Protein AF-A0A8S0PLW5-F1 (afdb_monomer)

Structure (mmCIF, N/CA/C/O backbone):
data_AF-A0A8S0PLW5-F1
#
_entry.id   AF-A0A8S0PLW5-F1
#
loop_
_atom_site.group_PDB
_atom_site.id
_atom_site.type_symbol
_atom_site.label_atom_id
_atom_site.label_alt_id
_atom_site.label_comp_id
_atom_site.label_asym_id
_atom_site.label_entity_id
_atom_site.label_seq_id
_atom_site.pdbx_PDB_ins_code
_atom_site.Cartn_x
_atom_site.Cartn_y
_atom_site.Cartn_z
_atom_site.occupancy
_atom_site.B_iso_or_equiv
_atom_site.auth_seq_id
_atom_site.auth_comp_id
_atom_site.auth_asym_id
_atom_site.auth_atom_id
_atom_site.pdbx_PDB_model_num
ATOM 1 N N . MET A 1 1 ? -24.224 1.164 23.926 1.00 31.12 1 MET A N 1
ATOM 2 C CA . MET A 1 1 ? -22.864 0.761 23.512 1.00 31.12 1 MET A CA 1
ATOM 3 C C . MET A 1 1 ? -22.509 1.627 22.316 1.00 31.12 1 MET A C 1
ATOM 5 O O . MET A 1 1 ? -22.701 1.215 21.186 1.00 31.12 1 MET A O 1
ATOM 9 N N . GLU A 1 2 ? -22.132 2.875 22.576 1.00 36.81 2 GLU A N 1
ATOM 10 C CA . GLU A 1 2 ? -21.710 3.843 21.562 1.00 36.81 2 GLU A CA 1
ATOM 11 C C . GLU A 1 2 ? -20.293 4.244 21.963 1.00 36.81 2 GLU A C 1
ATOM 13 O O . GLU A 1 2 ? -20.089 4.972 22.930 1.00 36.81 2 GLU A O 1
ATOM 18 N N . TYR A 1 3 ? -19.307 3.632 21.314 1.00 31.53 3 TYR A N 1
ATOM 19 C CA . TYR A 1 3 ? -17.895 3.901 21.541 1.00 31.53 3 TYR A CA 1
ATOM 20 C C . TYR A 1 3 ? -17.263 4.115 20.171 1.00 31.53 3 TYR A C 1
ATOM 22 O O . TYR A 1 3 ? -17.188 3.176 19.387 1.00 31.53 3 TYR A O 1
ATOM 30 N N . GLY A 1 4 ? -16.872 5.357 19.869 1.00 35.81 4 GLY A N 1
ATOM 31 C CA . GLY A 1 4 ? -15.975 5.632 18.740 1.00 35.81 4 GLY A CA 1
ATOM 32 C C . GLY A 1 4 ? -16.245 6.863 17.870 1.00 35.81 4 GLY A C 1
ATOM 33 O O . GLY A 1 4 ? -15.419 7.144 17.012 1.00 35.81 4 GLY A O 1
ATOM 34 N N . ARG A 1 5 ? -17.331 7.634 18.045 1.00 43.59 5 ARG A N 1
ATOM 35 C CA . ARG A 1 5 ? -17.705 8.654 17.035 1.00 43.59 5 ARG A CA 1
ATOM 36 C C . ARG A 1 5 ? -17.100 10.062 17.211 1.00 43.59 5 ARG A C 1
ATOM 38 O O . ARG A 1 5 ? -17.212 10.876 16.303 1.00 43.59 5 ARG A O 1
ATOM 45 N N . GLU A 1 6 ? -16.425 10.383 18.317 1.00 36.69 6 GLU A N 1
ATOM 46 C CA . GLU A 1 6 ? -16.211 11.806 18.675 1.00 36.69 6 GLU A CA 1
ATOM 47 C C . GLU A 1 6 ? -14.769 12.350 18.634 1.00 36.69 6 GLU A C 1
ATOM 49 O O . GLU A 1 6 ? -14.561 13.508 18.975 1.00 36.69 6 GLU A O 1
ATOM 54 N N . ARG A 1 7 ? -13.748 11.605 18.175 1.00 37.94 7 ARG A N 1
ATOM 55 C CA . ARG A 1 7 ? -12.339 12.079 18.264 1.00 37.94 7 ARG A CA 1
ATOM 56 C C . ARG A 1 7 ? -11.553 12.276 16.959 1.00 37.94 7 ARG A C 1
ATOM 58 O O . ARG A 1 7 ? -10.329 12.239 16.996 1.00 37.94 7 ARG A O 1
ATOM 65 N N . LYS A 1 8 ? -12.193 12.554 15.817 1.00 38.78 8 LYS A N 1
ATOM 66 C CA . LYS A 1 8 ? -11.460 12.859 14.560 1.00 38.78 8 LYS A CA 1
ATOM 67 C C . LYS A 1 8 ? -11.909 14.136 13.827 1.00 38.78 8 LYS A C 1
ATOM 69 O O . LYS A 1 8 ? -11.773 14.227 12.612 1.00 38.78 8 LYS A O 1
ATOM 74 N N . GLN A 1 9 ? -12.453 15.134 14.531 1.00 37.53 9 GLN A N 1
ATOM 75 C CA . GLN A 1 9 ? -12.886 16.392 13.893 1.00 37.53 9 GLN A CA 1
ATOM 76 C C . GLN A 1 9 ? -11.814 17.491 13.809 1.00 37.53 9 GLN A C 1
ATOM 78 O O . GLN A 1 9 ? -11.989 18.404 13.012 1.00 37.53 9 GLN A O 1
ATOM 83 N N . GLU A 1 10 ? -10.695 17.414 14.539 1.00 33.81 10 GLU A N 1
ATOM 84 C CA . GLU A 1 10 ? -9.857 18.613 14.746 1.00 33.81 10 GLU A CA 1
ATOM 85 C C . GLU A 1 10 ? -8.447 18.593 14.121 1.00 33.81 10 GLU A C 1
ATOM 87 O O . GLU A 1 10 ? -7.717 19.570 14.260 1.00 33.81 10 GLU A O 1
ATOM 92 N N . LEU A 1 11 ? -8.035 17.544 13.392 1.00 40.19 11 LEU A N 1
ATOM 93 C CA . LEU A 1 11 ? -6.632 17.429 12.941 1.00 40.19 11 LEU A CA 1
ATOM 94 C C . LEU A 1 11 ? -6.386 17.267 11.435 1.00 40.19 11 LEU A C 1
ATOM 96 O O . LEU A 1 11 ? -5.336 16.758 11.055 1.00 40.19 11 LEU A O 1
ATOM 100 N N . LEU A 1 12 ? -7.282 17.718 10.557 1.00 42.09 12 LEU A N 1
ATOM 101 C CA . LEU A 1 12 ? -7.002 17.703 9.115 1.00 42.09 12 LEU A CA 1
ATOM 102 C C . LEU A 1 12 ? -7.300 19.075 8.504 1.00 42.09 12 LEU A C 1
ATOM 104 O O . LEU A 1 12 ? -8.447 19.456 8.285 1.00 42.09 12 LEU A O 1
ATOM 108 N N . ARG A 1 13 ? -6.218 19.838 8.302 1.00 33.34 13 ARG A N 1
ATOM 109 C CA . ARG A 1 13 ? -6.178 21.098 7.544 1.00 33.34 13 ARG A CA 1
ATOM 110 C C . ARG A 1 13 ? -6.592 20.836 6.080 1.00 33.34 13 ARG A C 1
ATOM 112 O O . ARG A 1 13 ? -6.516 19.693 5.640 1.00 33.34 13 ARG A O 1
ATOM 119 N N . PRO A 1 14 ? -7.048 21.856 5.329 1.00 42.25 14 PRO A N 1
ATOM 120 C CA . PRO A 1 14 ? -7.582 21.648 3.988 1.00 42.25 14 PRO A CA 1
ATOM 121 C C . PRO A 1 14 ? -6.441 21.420 2.993 1.00 42.25 14 PRO A C 1
ATOM 123 O O . PRO A 1 14 ? -5.716 22.351 2.637 1.00 42.25 14 PRO A O 1
ATOM 126 N N . ASN A 1 15 ? -6.259 20.178 2.551 1.00 32.25 15 ASN A N 1
ATOM 127 C CA . ASN A 1 15 ? -5.395 19.852 1.426 1.00 32.25 15 ASN A CA 1
ATOM 128 C C . ASN A 1 15 ? -5.800 18.534 0.752 1.00 32.25 15 ASN A C 1
ATOM 130 O O . ASN A 1 15 ? -5.883 17.496 1.398 1.00 32.25 15 ASN A O 1
ATOM 134 N N . LEU A 1 16 ? -5.984 18.621 -0.573 1.00 40.78 16 LEU A N 1
ATOM 135 C CA . LEU A 1 16 ? -6.064 17.579 -1.614 1.00 40.78 16 LEU A CA 1
ATOM 136 C C . LEU A 1 16 ? -7.129 16.469 -1.469 1.00 40.78 16 LEU A C 1
ATOM 138 O O . LEU A 1 16 ? -7.529 15.892 -2.476 1.00 40.78 16 LEU A O 1
ATOM 142 N N . PHE A 1 17 ? -7.650 16.219 -0.268 1.00 41.94 17 PHE A N 1
ATOM 143 C CA . PHE A 1 17 ? -8.696 15.231 0.016 1.00 41.94 17 PHE A CA 1
ATOM 144 C C . PHE A 1 17 ? -10.119 15.689 -0.336 1.00 41.94 17 PHE A C 1
ATOM 146 O O . PHE A 1 17 ? -11.038 14.881 -0.257 1.00 41.94 17 PHE A O 1
ATOM 153 N N . ASP A 1 18 ? -10.304 16.924 -0.812 1.00 42.75 18 ASP A N 1
ATOM 154 C CA . ASP A 1 18 ? -11.608 17.442 -1.263 1.00 42.75 18 ASP A CA 1
ATOM 155 C C . ASP A 1 18 ? -12.157 16.723 -2.519 1.00 42.75 18 ASP A C 1
ATOM 157 O O . ASP A 1 18 ? -13.290 16.967 -2.921 1.00 42.75 18 ASP A O 1
ATOM 161 N N . VAL A 1 19 ? -11.384 15.822 -3.149 1.00 44.38 19 VAL A N 1
ATOM 162 C CA . VAL A 1 19 ? -11.858 14.978 -4.268 1.00 44.38 19 VAL A CA 1
ATOM 163 C C . VAL A 1 19 ? -12.651 13.758 -3.775 1.00 44.38 19 VAL A C 1
ATOM 165 O O . VAL A 1 19 ? -13.463 13.212 -4.520 1.00 44.38 19 VAL A O 1
ATOM 168 N N . VAL A 1 20 ? -12.474 13.346 -2.515 1.00 50.53 20 VAL A N 1
ATOM 169 C CA . VAL A 1 20 ? -13.382 12.393 -1.865 1.00 50.53 20 VAL A CA 1
ATOM 170 C C . VAL A 1 20 ? -14.400 13.223 -1.105 1.00 50.53 20 VAL A C 1
ATOM 172 O O . VAL A 1 20 ? -14.217 13.535 0.071 1.00 50.53 20 VAL A O 1
ATOM 175 N N . ASP A 1 21 ? -15.453 13.637 -1.805 1.00 42.00 21 ASP A N 1
ATOM 176 C CA . ASP A 1 21 ? -16.539 14.386 -1.190 1.00 42.00 21 ASP A CA 1
ATOM 177 C C . ASP A 1 21 ? -17.051 13.617 0.041 1.00 42.00 21 ASP A C 1
ATOM 179 O O . ASP A 1 21 ? -17.525 12.477 -0.058 1.00 42.00 21 ASP A O 1
ATOM 183 N N . ARG A 1 22 ? -16.919 14.230 1.226 1.00 47.38 22 ARG A N 1
ATOM 184 C CA . ARG A 1 22 ? -17.401 13.661 2.492 1.00 47.38 22 ARG A CA 1
ATOM 185 C C . ARG A 1 22 ? -18.897 13.356 2.434 1.00 47.38 22 ARG A C 1
ATOM 187 O O . ARG A 1 22 ? -19.354 12.525 3.217 1.00 47.38 22 ARG A O 1
ATOM 194 N N . GLU A 1 23 ? -19.657 13.998 1.545 1.00 43.78 23 GLU A N 1
ATOM 195 C CA . GLU A 1 23 ? -21.067 13.672 1.327 1.00 43.78 23 GLU A CA 1
ATOM 196 C C . GLU A 1 23 ? -21.266 12.299 0.667 1.00 43.78 23 GLU A C 1
ATOM 198 O O . GLU A 1 23 ? -22.180 11.576 1.059 1.00 43.78 23 GLU A O 1
ATOM 203 N N . CYS A 1 24 ? -20.376 11.862 -0.231 1.00 47.47 24 CYS A N 1
ATOM 204 C CA . CYS A 1 24 ? -20.438 10.525 -0.840 1.00 47.47 24 CYS A CA 1
ATOM 205 C C . CYS A 1 24 ? -20.205 9.405 0.188 1.00 47.47 24 CYS A C 1
ATOM 207 O O . CYS A 1 24 ? -20.862 8.368 0.130 1.00 47.47 24 CYS A O 1
ATOM 209 N N . LEU A 1 25 ? -19.336 9.631 1.181 1.00 52.91 25 LEU A N 1
ATOM 210 C CA . LEU A 1 25 ? -19.109 8.684 2.285 1.00 52.91 25 LEU A CA 1
ATOM 211 C C . LEU A 1 25 ? -20.295 8.594 3.258 1.00 52.91 25 LEU A C 1
ATOM 213 O O . LEU A 1 25 ? -20.396 7.635 4.018 1.00 52.91 25 LEU A O 1
ATOM 217 N N . ARG A 1 26 ? -21.203 9.580 3.254 1.00 49.62 26 ARG A N 1
ATOM 218 C CA . ARG A 1 26 ? -22.396 9.589 4.119 1.00 49.62 26 ARG A CA 1
ATOM 219 C C . ARG A 1 26 ? -23.545 8.742 3.574 1.00 49.62 26 ARG A C 1
ATOM 221 O O . ARG A 1 26 ? -24.406 8.343 4.355 1.00 49.62 26 ARG A O 1
ATOM 228 N N . PHE A 1 27 ? -23.560 8.433 2.278 1.00 49.34 27 PHE A N 1
ATOM 229 C CA . PHE A 1 27 ? -24.546 7.542 1.664 1.00 49.34 27 PHE A CA 1
ATOM 230 C C . PHE A 1 27 ? -24.018 6.106 1.627 1.00 49.34 27 PHE A C 1
ATOM 232 O O . PHE A 1 27 ? -23.745 5.546 0.567 1.00 49.34 27 PHE A O 1
ATOM 239 N N . GLN A 1 28 ? -23.867 5.495 2.802 1.00 55.69 28 GLN A N 1
ATOM 240 C CA . GLN A 1 28 ? -23.528 4.079 2.898 1.00 55.69 28 GLN A CA 1
ATOM 241 C C . GLN A 1 28 ? -24.765 3.248 2.521 1.00 55.69 28 GLN A C 1
ATOM 243 O O . GLN A 1 28 ? -25.623 2.940 3.349 1.00 55.69 28 GLN A O 1
ATOM 248 N N . TYR A 1 29 ? -24.908 2.945 1.230 1.00 60.34 29 TYR A N 1
ATOM 249 C CA . TYR A 1 29 ? -25.914 2.005 0.744 1.00 60.34 29 TYR A CA 1
ATOM 250 C C . TYR A 1 29 ? -25.572 0.609 1.273 1.00 60.34 29 TYR A C 1
ATOM 252 O O . TYR A 1 29 ? -24.469 0.108 1.052 1.00 60.34 29 TYR A O 1
ATOM 260 N N . HIS A 1 30 ? -26.512 -0.022 1.983 1.00 67.25 30 HIS A N 1
ATOM 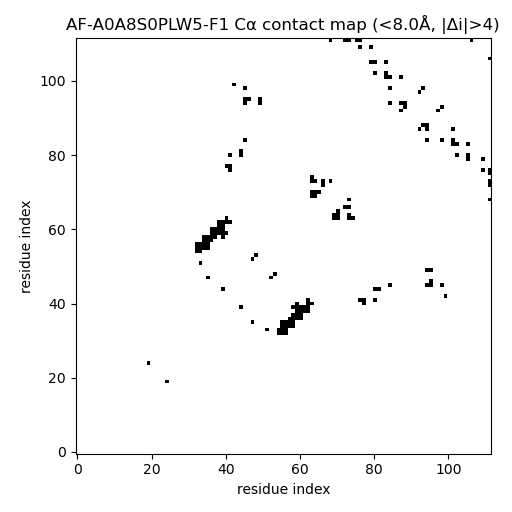261 C CA . HIS A 1 30 ? -26.316 -1.364 2.533 1.00 67.25 30 HIS A CA 1
ATOM 262 C C . HIS A 1 30 ? -25.869 -2.341 1.433 1.00 67.25 30 HIS A C 1
ATOM 264 O O . HIS A 1 30 ? -26.568 -2.521 0.437 1.00 67.25 30 HIS A O 1
ATOM 270 N N . GLY A 1 31 ? -24.710 -2.975 1.636 1.00 77.94 31 GLY A N 1
ATOM 271 C CA . GLY A 1 31 ? -24.164 -3.992 0.734 1.00 77.94 31 GLY A CA 1
ATOM 272 C C . GLY A 1 31 ? -23.331 -3.475 -0.445 1.00 77.94 31 GLY A C 1
ATOM 273 O O . GLY A 1 31 ? -23.007 -4.273 -1.321 1.00 77.94 31 GLY A O 1
ATOM 274 N N . VAL A 1 32 ? -22.970 -2.186 -0.495 1.00 83.69 32 VAL A N 1
ATOM 275 C CA . VAL A 1 32 ? -22.073 -1.632 -1.528 1.00 83.69 32 VAL A CA 1
ATOM 276 C C . VAL A 1 32 ? -20.709 -1.296 -0.924 1.00 83.69 32 VAL A C 1
ATOM 278 O O . VAL A 1 32 ? -20.635 -0.547 0.048 1.00 83.69 32 VAL A O 1
ATOM 281 N N . LEU A 1 33 ? -19.631 -1.814 -1.523 1.00 86.44 33 LEU A N 1
ATOM 282 C CA . LEU A 1 33 ? -18.261 -1.458 -1.145 1.00 86.44 33 LEU A CA 1
ATOM 283 C C . LEU A 1 33 ? -17.841 -0.139 -1.822 1.00 86.44 33 LEU A C 1
ATOM 285 O O . LEU A 1 33 ? -17.943 -0.040 -3.050 1.00 86.44 33 LEU A O 1
ATOM 289 N N . PRO A 1 34 ? -17.354 0.866 -1.072 1.00 86.19 34 PRO A N 1
ATOM 290 C CA . PRO A 1 34 ? -16.782 2.071 -1.657 1.00 86.19 34 PRO A CA 1
ATOM 291 C C . PRO A 1 34 ? -15.511 1.750 -2.454 1.00 86.19 34 PRO A C 1
ATOM 293 O O . PRO A 1 34 ? -14.705 0.902 -2.069 1.00 86.19 34 PRO A O 1
ATOM 296 N N . VAL A 1 35 ? -15.315 2.463 -3.566 1.00 89.25 35 VAL A N 1
ATOM 297 C CA . VAL A 1 35 ? -14.119 2.347 -4.409 1.00 89.25 35 VAL A CA 1
ATOM 298 C C . VAL A 1 35 ? -13.329 3.649 -4.329 1.00 89.25 35 VAL A C 1
ATOM 300 O O . VAL A 1 35 ? -13.808 4.695 -4.765 1.00 89.25 35 VAL A O 1
ATOM 303 N N . ALA A 1 36 ? -12.109 3.592 -3.800 1.00 89.31 36 ALA A N 1
ATOM 304 C CA . ALA A 1 36 ? -11.166 4.701 -3.827 1.00 89.31 36 ALA A CA 1
ATOM 305 C C . ALA A 1 36 ? -10.322 4.643 -5.109 1.00 89.31 36 ALA A C 1
ATOM 307 O O . ALA A 1 36 ? -9.665 3.640 -5.409 1.00 89.31 36 ALA A O 1
ATOM 308 N N . LEU A 1 37 ? -10.345 5.733 -5.876 1.00 87.69 37 LEU A N 1
ATOM 309 C CA . LEU A 1 37 ? -9.665 5.866 -7.164 1.00 87.69 37 LEU A CA 1
ATOM 310 C C . LEU A 1 37 ? -9.280 7.329 -7.436 1.00 87.69 37 LEU A C 1
ATOM 312 O O . LEU A 1 37 ? -9.673 8.228 -6.701 1.00 87.69 37 LEU A O 1
ATOM 316 N N . GLY A 1 38 ? -8.544 7.564 -8.526 1.00 88.31 38 GLY A N 1
ATOM 317 C CA . GLY A 1 38 ? -8.179 8.909 -8.987 1.00 88.31 38 GLY A CA 1
ATOM 318 C C . GLY A 1 38 ? -6.819 9.372 -8.462 1.00 88.31 38 GLY A C 1
ATOM 319 O O . GLY A 1 38 ? -6.707 9.905 -7.368 1.00 88.31 38 GLY A O 1
ATOM 320 N N . GLY A 1 39 ? -5.761 9.169 -9.253 1.00 88.19 39 GLY A N 1
ATOM 321 C CA . GLY A 1 39 ? -4.412 9.656 -8.917 1.00 88.19 39 GLY A CA 1
ATOM 322 C C . GLY A 1 39 ? -3.732 8.966 -7.726 1.00 88.19 39 GLY A C 1
ATOM 323 O O . GLY A 1 39 ? -2.693 9.436 -7.269 1.00 88.19 39 GLY A O 1
ATOM 324 N N . ILE A 1 40 ? -4.283 7.853 -7.234 1.00 90.12 40 ILE A N 1
ATOM 325 C CA . ILE A 1 40 ? -3.732 7.125 -6.089 1.00 90.12 40 ILE A CA 1
ATOM 326 C C . ILE A 1 40 ? -2.533 6.246 -6.480 1.00 90.12 40 ILE A C 1
ATOM 328 O O . ILE A 1 40 ? -2.455 5.706 -7.586 1.00 90.12 40 ILE A O 1
ATOM 332 N N . TYR A 1 41 ? -1.601 6.103 -5.541 1.00 88.75 41 TYR A N 1
ATOM 333 C CA . TYR A 1 41 ? -0.389 5.276 -5.610 1.00 88.75 41 TYR A CA 1
ATOM 334 C C . TYR A 1 41 ? -0.021 4.814 -4.191 1.00 88.75 41 TYR A C 1
ATOM 336 O O . TYR A 1 41 ? -0.661 5.252 -3.237 1.00 88.75 41 TYR A O 1
ATOM 344 N N . VAL A 1 42 ? 0.994 3.957 -4.044 1.00 86.75 42 VAL A N 1
ATOM 345 C CA . VAL A 1 42 ? 1.334 3.230 -2.802 1.00 86.75 42 VAL A CA 1
ATOM 346 C C . VAL A 1 42 ? 1.267 4.054 -1.503 1.00 86.75 42 VAL A C 1
ATOM 348 O O . VAL A 1 42 ? 0.685 3.618 -0.515 1.00 86.75 42 VAL A O 1
ATOM 351 N N . TRP A 1 43 ? 1.763 5.292 -1.515 1.00 85.56 43 TRP A N 1
ATOM 352 C CA . TRP A 1 43 ? 1.811 6.161 -0.334 1.00 85.56 43 TRP A CA 1
ATOM 353 C C . TRP A 1 43 ? 0.438 6.675 0.128 1.00 85.56 43 TRP A C 1
ATOM 355 O O . TRP A 1 43 ? 0.301 7.117 1.265 1.00 85.56 43 TRP A O 1
ATOM 365 N N . HIS A 1 44 ? -0.584 6.610 -0.728 1.00 86.12 44 HIS A N 1
ATOM 366 C CA . HIS A 1 44 ? -1.951 7.003 -0.386 1.00 86.12 44 HIS A CA 1
ATOM 367 C C . HIS A 1 44 ? -2.711 5.927 0.399 1.00 86.12 44 HIS A C 1
ATOM 369 O O . HIS A 1 44 ? -3.704 6.251 1.046 1.00 86.12 44 HIS A O 1
ATOM 375 N N . MET A 1 45 ? -2.265 4.664 0.368 1.00 86.44 45 MET A N 1
ATOM 376 C CA . MET A 1 45 ? -2.984 3.553 1.007 1.00 86.44 45 MET A CA 1
ATOM 377 C C . MET A 1 45 ? -3.217 3.776 2.500 1.00 86.44 45 MET A C 1
ATOM 379 O O . MET A 1 45 ? -4.283 3.434 2.990 1.00 86.44 45 MET A O 1
ATOM 383 N N . LEU A 1 46 ? -2.276 4.406 3.206 1.00 84.44 46 LEU A N 1
ATOM 384 C CA . LEU A 1 46 ? -2.405 4.701 4.637 1.00 84.44 46 LEU A CA 1
ATOM 385 C C . LEU A 1 46 ? -3.627 5.527 4.979 1.00 84.44 46 LEU A C 1
ATOM 387 O O . LEU A 1 46 ? -4.422 5.149 5.832 1.00 84.44 46 LEU A O 1
ATOM 391 N N . ALA A 1 47 ? -3.752 6.665 4.303 1.00 82.81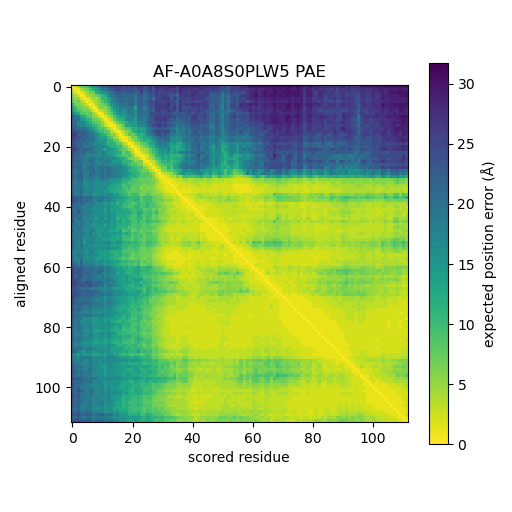 47 ALA A N 1
ATOM 392 C CA . ALA A 1 47 ? -4.855 7.571 4.540 1.00 82.81 47 ALA A CA 1
ATOM 393 C C . ALA A 1 47 ? -6.181 6.903 4.158 1.00 82.81 47 ALA A C 1
ATOM 395 O O . ALA A 1 47 ? -7.186 7.117 4.819 1.00 82.81 47 ALA A O 1
ATOM 396 N N . LEU A 1 48 ? -6.176 6.060 3.120 1.00 84.19 48 LEU A N 1
ATOM 397 C CA . LEU A 1 48 ? -7.369 5.349 2.669 1.00 84.19 48 LEU A CA 1
ATOM 398 C C . LEU A 1 48 ? -7.792 4.248 3.649 1.00 84.19 48 LEU A C 1
ATOM 400 O O . LEU A 1 48 ? -8.966 4.201 3.983 1.00 84.19 48 LEU A O 1
ATOM 404 N N . ILE A 1 49 ? -6.865 3.441 4.172 1.00 84.31 49 ILE A N 1
ATOM 405 C CA . ILE A 1 49 ? -7.151 2.442 5.220 1.00 84.31 49 ILE A CA 1
ATOM 406 C C . ILE A 1 49 ? -7.664 3.133 6.489 1.0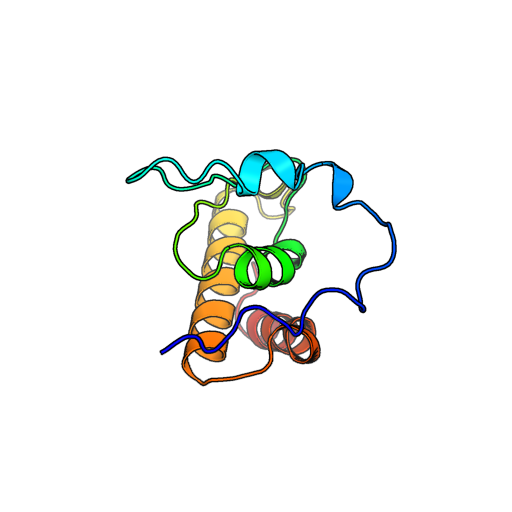0 84.31 49 ILE A C 1
ATOM 408 O O . ILE A 1 49 ? -8.592 2.656 7.126 1.00 84.31 49 ILE A O 1
ATOM 412 N N . GLU A 1 50 ? -7.124 4.301 6.851 1.00 81.81 50 GLU A N 1
ATOM 413 C CA . GLU A 1 50 ? -7.630 5.045 8.010 1.00 81.81 50 GLU A CA 1
ATOM 414 C C . GLU A 1 50 ? -9.059 5.592 7.807 1.00 81.81 50 GLU A C 1
ATOM 416 O O . GLU A 1 50 ? -9.810 5.729 8.776 1.00 81.81 50 GLU A O 1
ATOM 421 N N . ILE A 1 51 ? -9.426 5.937 6.569 1.00 80.94 51 ILE A N 1
ATOM 422 C CA . ILE A 1 51 ? -10.737 6.508 6.224 1.00 80.94 51 ILE A CA 1
ATOM 423 C C . ILE A 1 51 ? -11.795 5.421 6.032 1.00 80.94 51 ILE A C 1
ATOM 425 O O . ILE A 1 51 ? -12.930 5.594 6.473 1.00 80.94 51 ILE A O 1
ATOM 429 N N . PHE A 1 52 ? -11.442 4.353 5.322 1.00 80.50 52 PHE A N 1
ATOM 430 C CA . PHE A 1 52 ? -12.366 3.310 4.885 1.00 80.50 52 PHE A CA 1
ATOM 431 C C . PHE A 1 52 ? -12.342 2.057 5.761 1.00 80.50 52 PHE A C 1
ATOM 433 O O . PHE A 1 52 ? -13.201 1.196 5.587 1.00 80.50 52 PHE A O 1
ATOM 440 N N . GLU A 1 53 ? -11.395 1.970 6.695 1.00 83.31 53 GLU A N 1
ATOM 441 C CA . GLU A 1 53 ? -11.150 0.781 7.510 1.00 83.31 53 GLU A CA 1
ATOM 442 C C . GLU A 1 53 ? -10.865 -0.430 6.608 1.00 83.31 53 GLU A C 1
ATOM 444 O O . GLU A 1 53 ? -9.919 -0.362 5.824 1.00 83.31 53 GLU A O 1
ATOM 449 N N . ASP A 1 54 ? -11.650 -1.507 6.686 1.00 85.75 54 ASP A N 1
ATOM 450 C CA . ASP A 1 54 ? -11.377 -2.763 5.971 1.00 85.75 54 ASP A CA 1
ATOM 451 C C . ASP A 1 54 ? -12.221 -2.954 4.694 1.00 85.75 54 ASP A C 1
ATOM 453 O O . ASP A 1 54 ? -11.794 -3.623 3.749 1.00 85.75 54 ASP A O 1
ATOM 457 N N . ASP A 1 55 ? -13.411 -2.351 4.628 1.00 87.75 55 ASP A N 1
ATOM 458 C CA . ASP A 1 55 ? -14.423 -2.655 3.610 1.00 87.75 55 ASP A CA 1
ATOM 459 C C . ASP A 1 55 ? -14.403 -1.647 2.454 1.00 87.75 55 ASP A C 1
ATOM 461 O O . ASP A 1 55 ? -15.271 -0.782 2.326 1.00 87.75 55 ASP A O 1
ATOM 465 N N . PHE A 1 56 ? -13.407 -1.765 1.575 1.00 88.94 56 PHE A N 1
ATOM 466 C CA . PHE A 1 56 ? -13.263 -0.900 0.403 1.00 88.94 56 PHE A CA 1
ATOM 467 C C . PHE A 1 56 ? -12.442 -1.543 -0.716 1.00 88.94 56 PHE A C 1
ATOM 469 O O . PHE A 1 56 ? -11.748 -2.542 -0.541 1.00 88.94 56 PHE A O 1
ATOM 476 N N . VAL A 1 57 ? -12.513 -0.941 -1.901 1.00 90.69 57 VAL A N 1
ATOM 477 C CA . VAL A 1 57 ? -11.706 -1.319 -3.063 1.00 90.69 57 VAL A CA 1
ATOM 478 C C . VAL A 1 57 ? -10.748 -0.185 -3.410 1.00 90.69 57 VAL A C 1
ATOM 480 O O . VAL A 1 57 ? -11.152 0.969 -3.525 1.00 90.69 57 VAL A O 1
ATOM 483 N N . LEU A 1 58 ? -9.480 -0.522 -3.645 1.00 91.19 58 LEU A N 1
ATOM 484 C CA . LEU A 1 58 ? -8.465 0.392 -4.168 1.00 91.19 58 LEU A CA 1
ATOM 485 C C . LEU A 1 58 ? -8.251 0.156 -5.665 1.00 91.19 58 LEU A C 1
ATOM 487 O O . LEU A 1 58 ? -7.849 -0.937 -6.066 1.00 91.19 58 LEU A O 1
ATOM 491 N N . GLN A 1 59 ? -8.452 1.183 -6.494 1.00 92.38 59 GLN A N 1
ATOM 492 C CA . GLN A 1 59 ? -8.193 1.100 -7.934 1.00 92.38 59 GLN A CA 1
ATOM 493 C C . GLN A 1 59 ? -6.970 1.930 -8.352 1.00 92.38 59 GLN A C 1
ATOM 495 O O . GLN A 1 59 ? -7.024 3.157 -8.479 1.00 92.38 59 GLN A O 1
ATOM 500 N N . PHE A 1 60 ? -5.875 1.240 -8.675 1.00 90.44 60 PHE A N 1
ATOM 501 C CA . PHE A 1 60 ? -4.644 1.845 -9.189 1.00 90.44 60 PHE A CA 1
ATOM 502 C C . PHE A 1 60 ? -4.648 1.886 -10.724 1.00 90.44 60 PHE A C 1
ATOM 504 O O . PHE A 1 60 ? -4.352 0.902 -11.392 1.00 90.44 60 PHE A O 1
ATOM 511 N N . GLY A 1 61 ? -5.014 3.039 -11.296 1.00 89.81 61 GLY A N 1
ATOM 512 C CA . GLY A 1 61 ? -4.943 3.286 -12.744 1.00 89.81 61 GLY A CA 1
ATOM 513 C C . GLY A 1 61 ? -3.537 3.710 -13.180 1.00 89.81 61 GLY A C 1
ATOM 514 O O . GLY A 1 61 ? -2.648 2.885 -13.389 1.00 89.81 61 GLY A O 1
ATOM 515 N N . GLY A 1 62 ? -3.308 5.026 -13.265 1.00 88.69 62 GLY A N 1
ATOM 516 C CA . GLY A 1 62 ? -1.974 5.586 -13.535 1.00 88.69 62 GLY A CA 1
ATOM 517 C C . GLY A 1 62 ? -0.919 5.156 -12.507 1.00 88.69 62 GLY A C 1
ATOM 518 O O . GLY A 1 62 ? 0.235 4.954 -12.869 1.00 88.69 62 GLY A O 1
ATOM 519 N N . GLY A 1 63 ? -1.341 4.912 -11.261 1.00 84.38 63 GLY A N 1
ATOM 520 C CA . GLY A 1 63 ? -0.498 4.357 -10.201 1.00 84.38 63 GLY A CA 1
ATOM 521 C C . GLY A 1 63 ? 0.024 2.943 -10.467 1.00 84.38 63 GLY A C 1
ATOM 522 O O . GLY A 1 63 ? 0.929 2.530 -9.760 1.00 84.38 63 GLY A O 1
ATOM 523 N N . THR A 1 64 ? -0.500 2.224 -11.471 1.00 89.06 64 THR A N 1
ATOM 524 C CA . THR A 1 64 ? 0.041 0.938 -11.948 1.00 89.06 64 THR A CA 1
ATOM 525 C C . THR A 1 64 ? 0.784 1.064 -13.272 1.00 89.06 64 THR A C 1
ATOM 527 O O . THR A 1 64 ? 1.880 0.528 -13.415 1.00 89.06 64 THR A O 1
ATOM 530 N N . LEU A 1 65 ? 0.222 1.801 -14.233 1.00 90.00 65 LEU A N 1
ATOM 531 C CA . LEU A 1 65 ? 0.809 1.951 -15.571 1.00 90.00 65 LEU A CA 1
ATOM 532 C C . LEU A 1 65 ? 2.086 2.804 -15.594 1.00 90.00 65 LEU A C 1
ATOM 534 O O . LEU A 1 65 ? 2.892 2.673 -16.509 1.00 90.00 65 LEU A O 1
ATOM 538 N N . GLY A 1 66 ? 2.265 3.694 -14.616 1.00 89.31 66 GLY A N 1
ATOM 539 C CA . GLY A 1 66 ? 3.418 4.595 -14.536 1.00 89.31 66 GLY A CA 1
ATOM 540 C C . GLY A 1 66 ? 4.662 3.994 -13.877 1.00 89.31 66 GLY A C 1
ATOM 541 O O . GLY A 1 66 ? 5.640 4.711 -13.680 1.00 89.31 66 GLY A O 1
ATOM 542 N N . HIS A 1 67 ? 4.634 2.718 -13.488 1.00 89.75 67 HIS A N 1
ATOM 543 C CA . HIS A 1 67 ? 5.725 2.113 -12.734 1.00 89.75 67 HIS A CA 1
ATOM 544 C C . HIS A 1 67 ? 6.973 1.867 -13.601 1.00 89.75 67 HIS A C 1
ATOM 546 O O . HIS A 1 67 ? 6.847 1.250 -14.663 1.00 89.75 67 HIS A O 1
ATOM 552 N N . PRO A 1 68 ? 8.185 2.261 -13.157 1.00 89.50 68 PRO A N 1
ATOM 553 C CA . PRO A 1 68 ? 9.405 2.140 -13.964 1.00 89.50 68 PRO A CA 1
ATOM 554 C C . PRO A 1 68 ? 9.722 0.707 -14.407 1.00 89.50 68 PRO A C 1
ATOM 556 O O . PRO A 1 68 ? 10.219 0.495 -15.510 1.00 89.50 68 PRO A O 1
ATOM 55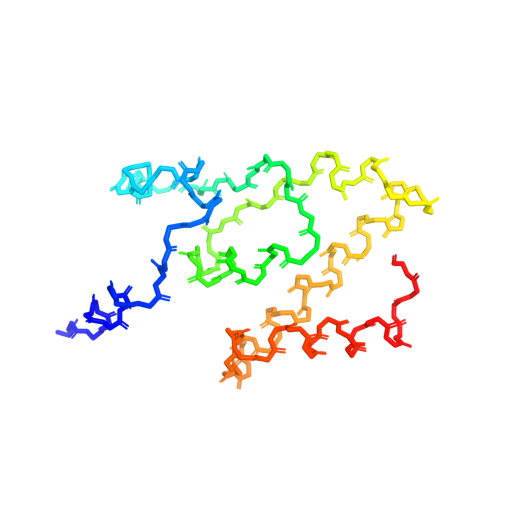9 N N . SER A 1 69 ? 9.393 -0.276 -13.567 1.00 91.38 69 SER A N 1
ATOM 560 C CA . SER A 1 69 ? 9.627 -1.702 -13.835 1.00 91.38 69 SER A CA 1
ATOM 561 C C . SER A 1 69 ? 8.442 -2.388 -14.534 1.00 91.38 69 SER A C 1
ATOM 563 O O . SER A 1 69 ? 8.422 -3.606 -14.683 1.00 91.38 69 SER A O 1
ATOM 565 N N . GLY A 1 70 ? 7.436 -1.624 -14.968 1.00 93.06 70 GLY A N 1
ATOM 566 C CA . GLY A 1 70 ? 6.240 -2.128 -15.637 1.00 93.06 70 GLY A CA 1
ATOM 567 C C . GLY A 1 70 ? 5.127 -2.578 -14.686 1.00 93.06 70 GLY A C 1
ATOM 568 O O . GLY A 1 70 ? 5.238 -2.511 -13.459 1.00 93.06 70 GLY A O 1
ATOM 569 N N . ASN A 1 71 ? 4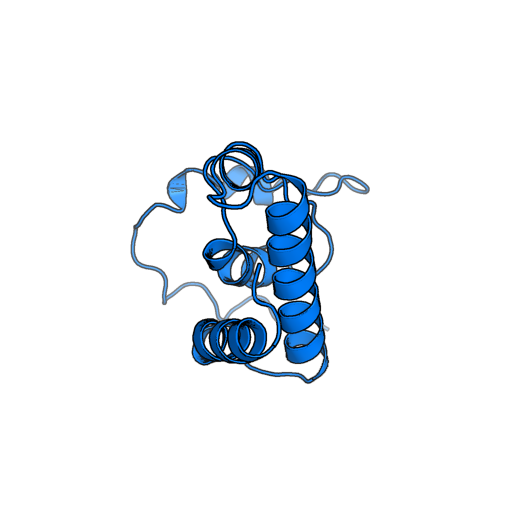.027 -3.043 -15.284 1.00 93.31 71 ASN A N 1
ATOM 570 C CA . ASN A 1 71 ? 2.755 -3.262 -14.588 1.00 93.31 71 ASN A CA 1
ATOM 571 C C . ASN A 1 71 ? 2.814 -4.380 -13.541 1.00 93.31 71 ASN A C 1
ATOM 573 O O . ASN A 1 71 ? 2.253 -4.228 -12.461 1.00 93.31 71 ASN A O 1
ATOM 577 N N . VAL A 1 72 ? 3.468 -5.506 -13.853 1.00 94.19 72 VAL A N 1
ATOM 578 C CA . VAL A 1 72 ? 3.503 -6.676 -12.956 1.00 94.19 72 VAL A CA 1
ATOM 579 C C . VAL A 1 72 ? 4.239 -6.350 -11.650 1.00 94.19 72 VAL A C 1
ATOM 581 O O . VAL A 1 72 ? 3.634 -6.548 -10.596 1.00 94.19 72 VAL A O 1
ATOM 584 N N . PRO A 1 73 ? 5.456 -5.767 -11.678 1.00 92.50 73 PRO A N 1
ATOM 585 C CA . PRO A 1 73 ? 6.105 -5.275 -10.464 1.00 92.50 73 PRO A CA 1
ATOM 586 C C . PRO A 1 73 ? 5.242 -4.291 -9.684 1.00 92.50 73 PRO A C 1
ATOM 588 O O . PRO A 1 73 ? 5.115 -4.415 -8.477 1.00 92.50 73 PRO A O 1
ATOM 591 N N . CYS A 1 74 ? 4.542 -3.380 -10.359 1.00 92.44 74 CYS A N 1
ATOM 592 C CA . CYS A 1 74 ? 3.688 -2.438 -9.646 1.00 92.44 74 CYS A CA 1
ATOM 593 C C . CYS A 1 74 ? 2.514 -3.096 -8.914 1.00 92.44 74 CYS A C 1
ATOM 595 O O . CYS A 1 74 ? 2.172 -2.710 -7.799 1.00 92.44 74 CYS A O 1
ATOM 597 N N . VAL A 1 75 ? 1.882 -4.100 -9.528 1.00 93.44 75 VAL A N 1
ATOM 598 C CA . VAL A 1 75 ? 0.829 -4.874 -8.859 1.00 93.44 75 VAL A CA 1
ATOM 599 C C . VAL A 1 75 ? 1.391 -5.559 -7.611 1.00 93.44 75 VAL A C 1
ATOM 601 O O . VAL A 1 75 ? 0.702 -5.604 -6.592 1.00 93.44 75 VAL A O 1
ATOM 604 N N . MET A 1 76 ? 2.643 -6.024 -7.654 1.00 94.75 76 MET A N 1
ATOM 605 C CA . MET A 1 76 ? 3.332 -6.566 -6.479 1.00 94.75 76 MET A CA 1
ATOM 606 C C . MET A 1 76 ? 3.626 -5.498 -5.431 1.00 94.75 76 MET A C 1
ATOM 608 O O . MET A 1 76 ? 3.226 -5.690 -4.287 1.00 94.75 76 MET A O 1
ATOM 612 N N . ALA A 1 77 ? 4.182 -4.349 -5.814 1.00 92.75 77 ALA A N 1
ATOM 613 C CA . ALA A 1 77 ? 4.420 -3.227 -4.909 1.00 92.75 77 ALA A CA 1
ATOM 614 C C . ALA A 1 77 ? 3.130 -2.789 -4.193 1.00 92.75 77 ALA A C 1
ATOM 616 O O . ALA A 1 77 ? 3.101 -2.638 -2.971 1.00 92.75 77 ALA A O 1
ATOM 617 N N . ASN A 1 78 ? 2.022 -2.664 -4.933 1.00 92.44 78 ASN A N 1
ATOM 618 C CA . ASN A 1 78 ? 0.727 -2.306 -4.359 1.00 92.44 78 ASN A CA 1
ATOM 619 C C . ASN A 1 78 ? 0.202 -3.388 -3.401 1.00 92.44 78 ASN A C 1
ATOM 621 O O . ASN A 1 78 ? -0.310 -3.083 -2.324 1.00 92.44 78 ASN A O 1
ATOM 625 N N . ARG A 1 79 ? 0.329 -4.663 -3.775 1.00 94.31 79 ARG A N 1
ATOM 626 C CA . ARG A 1 79 ? -0.115 -5.778 -2.935 1.00 94.31 79 ARG A CA 1
ATOM 627 C C . ARG A 1 79 ? 0.690 -5.863 -1.640 1.00 94.31 79 ARG A C 1
ATOM 629 O O . ARG A 1 79 ? 0.095 -5.966 -0.573 1.00 94.31 79 ARG A O 1
ATOM 636 N N . ILE A 1 80 ? 2.013 -5.796 -1.738 1.00 95.00 80 ILE A N 1
ATOM 637 C CA . ILE A 1 80 ? 2.936 -5.889 -0.604 1.00 95.00 80 ILE A CA 1
ATOM 638 C C . ILE A 1 80 ? 2.708 -4.733 0.365 1.00 95.00 80 ILE A C 1
ATOM 640 O O . ILE A 1 80 ? 2.620 -4.944 1.575 1.00 95.00 80 ILE A O 1
ATOM 644 N N . ALA A 1 81 ? 2.545 -3.520 -0.161 1.00 92.62 81 ALA A N 1
ATOM 645 C CA . ALA A 1 81 ? 2.212 -2.357 0.644 1.00 92.62 81 ALA A CA 1
ATOM 646 C C . ALA A 1 81 ? 0.922 -2.562 1.445 1.00 92.62 81 ALA A C 1
ATOM 648 O O . ALA A 1 81 ? 0.924 -2.391 2.663 1.00 92.62 81 ALA A O 1
ATOM 649 N N . LEU A 1 82 ? -0.152 -2.989 0.774 1.00 92.31 82 LEU A N 1
ATOM 650 C CA . LEU A 1 82 ? -1.441 -3.234 1.413 1.00 92.31 82 LEU A CA 1
ATOM 651 C C . LEU A 1 82 ? -1.351 -4.325 2.486 1.00 92.31 82 LEU A C 1
ATOM 653 O O . LEU A 1 82 ? -1.832 -4.125 3.595 1.00 92.31 82 LEU A O 1
ATOM 657 N N . GLU A 1 83 ? -0.708 -5.455 2.192 1.00 92.88 83 GLU A N 1
ATOM 658 C CA . GLU A 1 83 ? -0.552 -6.545 3.162 1.00 92.88 83 GLU A CA 1
ATOM 659 C C . GLU A 1 83 ? 0.261 -6.135 4.387 1.00 92.88 83 GLU A C 1
ATOM 661 O O . GLU A 1 83 ? -0.083 -6.516 5.506 1.00 92.88 83 GLU A O 1
ATOM 666 N N . THR A 1 84 ? 1.315 -5.340 4.193 1.00 93.19 84 THR A N 1
ATOM 667 C CA . THR A 1 84 ? 2.129 -4.844 5.308 1.00 93.19 84 THR A CA 1
ATOM 668 C C . THR A 1 84 ? 1.293 -3.919 6.191 1.00 93.19 84 THR A C 1
ATOM 670 O O . THR A 1 84 ? 1.278 -4.080 7.408 1.00 93.19 84 THR A O 1
ATOM 673 N N . TYR A 1 85 ? 0.504 -3.026 5.587 1.00 91.00 85 TYR A N 1
ATOM 674 C CA . TYR A 1 85 ? -0.405 -2.171 6.344 1.00 91.00 85 TYR A CA 1
ATOM 675 C C . TYR A 1 85 ? -1.487 -2.941 7.088 1.00 91.00 85 TYR A C 1
ATOM 677 O O . TYR A 1 85 ? -1.708 -2.657 8.258 1.00 91.00 85 TYR A O 1
ATOM 685 N N . VAL A 1 86 ? -2.131 -3.920 6.451 1.00 90.25 86 VAL A N 1
ATOM 686 C CA . VAL A 1 86 ? -3.150 -4.758 7.101 1.00 90.25 86 VAL A CA 1
ATOM 687 C C . VAL A 1 86 ? -2.540 -5.532 8.266 1.00 90.25 86 VAL A C 1
ATOM 689 O O . VAL A 1 86 ? -3.143 -5.623 9.332 1.00 90.25 86 VAL A O 1
ATOM 692 N N . LYS A 1 87 ? -1.320 -6.055 8.107 1.00 91.88 87 LYS A N 1
ATOM 693 C CA . LYS A 1 87 ? -0.611 -6.726 9.198 1.00 91.88 87 LYS A CA 1
ATOM 694 C C . LYS A 1 87 ? -0.385 -5.784 10.382 1.00 91.88 87 LYS A C 1
ATOM 696 O O . LYS A 1 87 ? -0.774 -6.120 11.496 1.00 91.88 87 LYS A O 1
ATOM 701 N N . ASP A 1 88 ? 0.201 -4.614 10.145 1.00 91.38 88 ASP A N 1
ATOM 702 C CA . ASP A 1 88 ? 0.460 -3.632 11.200 1.00 91.38 88 ASP A CA 1
ATOM 703 C C . ASP A 1 88 ? -0.836 -3.099 11.834 1.00 91.38 88 ASP A C 1
ATOM 705 O O . ASP A 1 88 ? -0.894 -2.895 13.048 1.00 91.38 88 ASP A O 1
ATOM 709 N N . HIS A 1 89 ? -1.894 -2.924 11.038 1.00 87.50 89 HIS A N 1
ATOM 710 C CA . HIS A 1 89 ? -3.226 -2.562 11.522 1.00 87.50 89 HIS A CA 1
ATOM 711 C C . HIS A 1 89 ? -3.765 -3.610 12.499 1.00 87.50 89 HIS A C 1
ATOM 713 O O . HIS A 1 89 ? -4.162 -3.278 13.616 1.00 87.50 89 HIS A O 1
ATOM 719 N N . ASN A 1 90 ? -3.699 -4.886 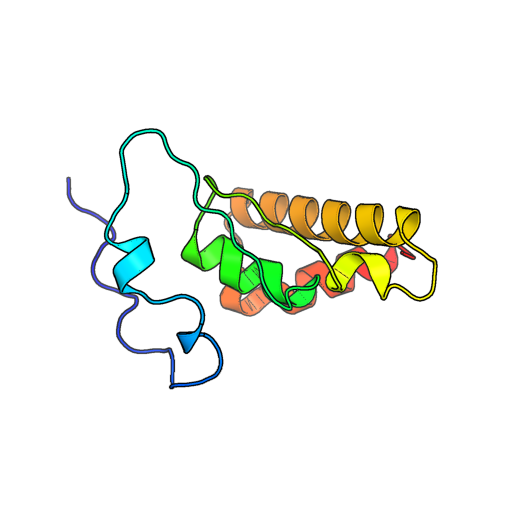12.109 1.00 89.69 90 ASN A N 1
ATOM 720 C CA . ASN A 1 90 ? -4.158 -6.016 12.913 1.00 89.69 90 ASN A CA 1
ATOM 721 C C . ASN A 1 90 ? -3.320 -6.222 14.186 1.00 89.69 90 ASN A C 1
ATOM 723 O O . ASN A 1 90 ? -3.837 -6.706 15.191 1.00 89.69 90 ASN A O 1
ATOM 727 N N . GLU A 1 91 ? -2.041 -5.836 14.172 1.00 91.94 91 GLU A N 1
ATOM 728 C CA . GLU A 1 91 ? -1.169 -5.809 15.356 1.00 91.94 91 GLU A CA 1
ATOM 729 C C . GLU A 1 91 ? -1.443 -4.597 16.276 1.00 91.94 91 GLU A C 1
ATOM 731 O O . GLU A 1 91 ? -0.856 -4.482 17.354 1.00 91.94 91 GLU A O 1
ATOM 736 N N . GLY A 1 92 ? -2.364 -3.705 15.894 1.00 87.56 92 GLY A N 1
ATOM 737 C CA . GLY A 1 92 ? -2.756 -2.530 16.672 1.00 87.56 92 GLY A CA 1
ATOM 738 C C . GLY A 1 92 ? -1.772 -1.363 16.564 1.00 87.56 92 GLY A C 1
ATOM 739 O O . GLY A 1 92 ? -1.728 -0.505 17.450 1.00 87.56 92 GLY A O 1
ATOM 740 N N . HIS A 1 93 ? -0.948 -1.320 15.514 1.00 87.38 93 HIS A N 1
ATOM 741 C CA . HIS A 1 93 ? -0.028 -0.212 15.288 1.00 87.38 93 HIS A CA 1
ATOM 742 C C . HIS A 1 93 ? -0.749 1.043 14.781 1.00 87.38 93 HIS A C 1
ATOM 744 O O . HIS A 1 93 ? -1.650 0.993 13.948 1.00 87.38 93 HIS A O 1
ATOM 750 N N . ASP A 1 94 ? -0.294 2.206 15.257 1.00 85.50 94 ASP A N 1
ATOM 751 C CA . ASP A 1 94 ? -0.769 3.504 14.777 1.00 85.50 94 ASP A CA 1
ATOM 752 C C . ASP A 1 94 ? -0.232 3.798 13.368 1.00 85.50 94 ASP A C 1
ATOM 754 O O . ASP A 1 94 ? 0.905 4.254 13.191 1.00 85.50 94 ASP A O 1
ATOM 758 N N . LEU A 1 95 ? -1.070 3.533 12.365 1.00 82.25 95 LEU A N 1
ATOM 759 C CA . LEU A 1 95 ? -0.761 3.758 10.956 1.00 82.25 95 LEU A CA 1
ATOM 760 C C . LEU A 1 95 ? -0.538 5.241 10.627 1.00 82.25 95 LEU A C 1
ATOM 762 O O . LEU A 1 95 ? 0.297 5.537 9.769 1.00 82.25 95 LEU A O 1
ATOM 766 N N . ALA A 1 96 ? -1.202 6.171 11.325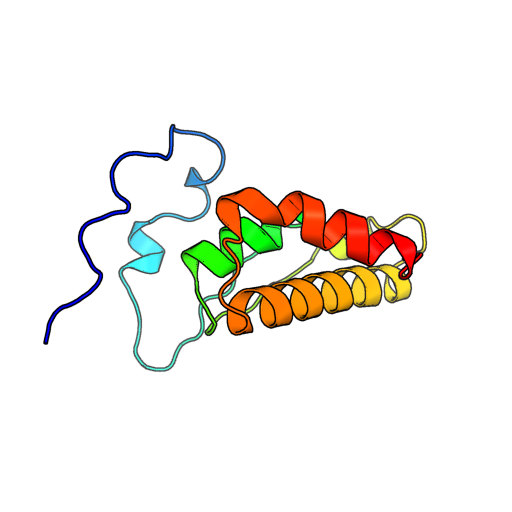 1.00 80.69 96 ALA A N 1
ATOM 767 C CA . ALA A 1 96 ? -1.071 7.604 11.056 1.00 80.69 96 ALA A CA 1
ATOM 768 C C . ALA A 1 96 ? 0.350 8.101 11.367 1.00 80.69 96 ALA A C 1
ATOM 770 O O . ALA A 1 96 ? 0.934 8.876 10.607 1.00 80.69 96 ALA A O 1
ATOM 771 N N . SER A 1 97 ? 0.947 7.595 12.450 1.00 83.56 97 SER A N 1
ATOM 772 C CA . SER A 1 97 ? 2.314 7.951 12.848 1.00 83.56 97 SER A CA 1
ATOM 773 C C . SER A 1 97 ? 3.386 7.063 12.208 1.00 83.56 97 SER A C 1
ATOM 775 O O . SER A 1 97 ? 4.475 7.543 11.881 1.00 83.56 97 SER A O 1
ATOM 777 N N . LYS A 1 98 ? 3.124 5.758 12.045 1.00 84.94 98 LYS A N 1
ATOM 778 C CA . LYS A 1 98 ? 4.140 4.771 11.624 1.00 84.94 98 LYS A CA 1
ATOM 779 C C . LYS A 1 98 ? 4.081 4.391 10.152 1.00 84.94 98 LYS A C 1
ATOM 781 O O . LYS A 1 98 ? 4.998 3.731 9.671 1.00 84.94 98 LYS A O 1
ATOM 786 N N . GLY A 1 99 ? 3.072 4.826 9.410 1.00 84.25 99 GLY A N 1
ATOM 787 C CA . GLY A 1 99 ? 2.832 4.344 8.056 1.00 84.25 99 GLY A CA 1
ATOM 788 C C . GLY A 1 99 ? 4.002 4.497 7.080 1.00 84.25 99 GLY A C 1
ATOM 789 O O . GLY A 1 99 ? 4.274 3.605 6.276 1.00 84.25 99 GLY A O 1
ATOM 790 N N . ASN A 1 100 ? 4.752 5.595 7.179 1.00 87.12 100 ASN A N 1
ATOM 791 C CA . ASN A 1 100 ? 5.952 5.787 6.362 1.00 87.12 100 ASN A CA 1
ATOM 792 C C . ASN A 1 100 ? 7.093 4.836 6.743 1.00 87.12 100 ASN A C 1
ATOM 794 O O . ASN A 1 100 ? 7.922 4.507 5.901 1.00 87.12 100 ASN A O 1
ATOM 798 N N . VAL A 1 101 ? 7.180 4.440 8.013 1.00 91.00 101 VAL A N 1
ATOM 799 C CA . VAL A 1 101 ? 8.174 3.466 8.481 1.00 91.00 101 VAL A CA 1
ATOM 800 C C . VAL A 1 101 ? 7.815 2.089 7.939 1.00 91.00 101 VAL A C 1
ATOM 802 O O . VAL A 1 101 ? 8.681 1.431 7.383 1.00 91.00 101 VAL A O 1
ATOM 805 N N . ILE A 1 102 ? 6.537 1.716 8.006 1.00 89.88 102 ILE A N 1
ATOM 806 C CA . ILE A 1 102 ? 6.019 0.427 7.533 1.00 89.88 102 ILE A CA 1
ATOM 807 C C . ILE A 1 102 ? 6.407 0.168 6.069 1.00 89.88 102 ILE A C 1
ATOM 809 O O . ILE A 1 102 ? 7.036 -0.845 5.767 1.00 89.88 102 ILE A O 1
ATOM 813 N N . ILE A 1 103 ? 6.140 1.117 5.165 1.00 89.25 103 ILE A N 1
ATOM 814 C CA . ILE A 1 103 ? 6.527 0.954 3.751 1.00 89.25 103 ILE A CA 1
ATOM 815 C C . ILE A 1 103 ? 8.027 0.987 3.547 1.00 89.25 103 ILE A C 1
ATOM 817 O O . ILE A 1 103 ? 8.539 0.224 2.739 1.00 89.25 103 ILE A O 1
ATOM 821 N N . ARG A 1 104 ? 8.759 1.824 4.286 1.00 91.19 104 ARG A N 1
ATOM 822 C CA . ARG A 1 104 ? 10.223 1.832 4.184 1.00 91.19 104 ARG A CA 1
ATOM 823 C C . ARG A 1 104 ? 10.835 0.507 4.620 1.00 91.19 104 ARG A C 1
ATOM 825 O O . ARG A 1 104 ? 11.828 0.099 4.030 1.00 91.19 104 ARG A O 1
ATOM 832 N N . GLU A 1 105 ? 10.270 -0.153 5.629 1.00 92.94 105 GLU A N 1
ATOM 833 C CA . GLU A 1 105 ? 10.681 -1.500 6.023 1.00 92.94 105 GLU A CA 1
ATOM 834 C C . GLU A 1 105 ? 10.309 -2.530 4.949 1.00 92.94 105 GLU A C 1
ATOM 836 O O . GLU A 1 105 ? 11.144 -3.369 4.618 1.00 92.94 105 GLU A O 1
ATOM 841 N N . ALA A 1 106 ? 9.119 -2.427 4.345 1.00 92.19 106 ALA A N 1
ATOM 842 C CA . ALA A 1 106 ? 8.713 -3.270 3.217 1.00 92.19 106 ALA A CA 1
ATOM 843 C C . ALA A 1 106 ? 9.674 -3.149 2.017 1.00 92.19 106 ALA A C 1
ATOM 845 O O . ALA A 1 106 ? 10.138 -4.155 1.478 1.00 92.19 106 ALA A O 1
ATOM 846 N N . SER A 1 107 ? 10.080 -1.926 1.662 1.00 92.00 107 SER A N 1
ATOM 847 C CA . SER A 1 107 ? 11.020 -1.651 0.565 1.00 92.00 107 SER A CA 1
ATOM 848 C C . SER A 1 107 ? 12.424 -2.230 0.774 1.00 92.00 107 SER A C 1
ATOM 850 O O . SER A 1 107 ? 13.218 -2.254 -0.163 1.00 92.00 107 SER A O 1
ATOM 852 N N . LYS A 1 108 ? 12.780 -2.691 1.982 1.00 94.56 108 LYS A N 1
ATOM 853 C CA . LYS A 1 108 ? 14.075 -3.359 2.207 1.00 94.56 108 LYS A CA 1
ATOM 854 C C . LYS A 1 108 ? 14.123 -4.763 1.613 1.00 94.56 108 LYS A C 1
ATOM 856 O O . LYS A 1 108 ? 15.215 -5.261 1.351 1.00 94.56 108 LYS A O 1
ATOM 861 N N . TRP A 1 109 ? 12.972 -5.411 1.452 1.00 93.75 109 TRP A N 1
ATOM 862 C CA . TRP A 1 109 ? 12.874 -6.795 0.985 1.00 93.75 109 TRP A CA 1
ATOM 863 C C . TRP A 1 109 ? 11.979 -6.966 -0.250 1.00 93.75 109 TRP A C 1
ATOM 865 O O . TRP A 1 109 ? 12.058 -8.009 -0.892 1.00 93.75 109 TRP A O 1
ATOM 875 N N . SER A 1 110 ? 11.192 -5.949 -0.609 1.00 92.31 110 SER A N 1
ATOM 876 C CA . SER A 1 110 ? 10.436 -5.847 -1.863 1.00 92.31 110 SER A CA 1
ATOM 877 C C . SER A 1 110 ? 11.118 -4.836 -2.795 1.00 92.31 110 SER A C 1
ATOM 879 O O . SER A 1 110 ? 11.037 -3.637 -2.519 1.00 92.31 110 SER A O 1
ATOM 881 N N . PRO A 1 111 ? 11.838 -5.278 -3.844 1.00 89.31 111 PRO A N 1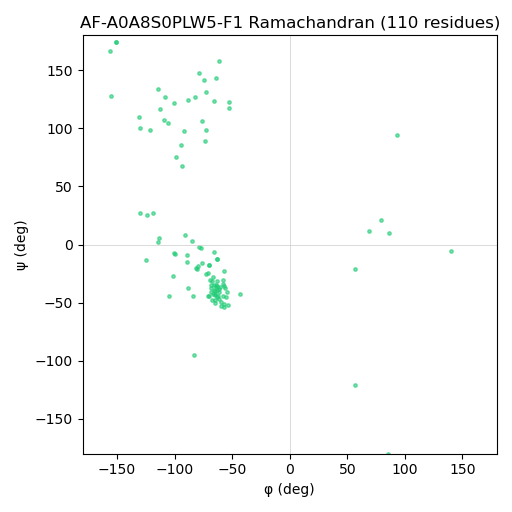
ATOM 882 C CA . PRO A 1 111 ? 12.510 -4.384 -4.792 1.00 89.31 111 PRO A CA 1
ATOM 883 C C . PRO A 1 111 ? 11.567 -3.716 -5.804 1.00 89.31 111 PRO A C 1
ATOM 885 O O . PRO A 1 111 ? 11.991 -2.783 -6.489 1.00 89.31 111 PRO A O 1
ATOM 888 N N . GLU A 1 112 ? 10.343 -4.226 -5.946 1.00 88.75 112 GLU A N 1
ATOM 889 C CA . GLU A 1 112 ? 9.278 -3.634 -6.758 1.00 88.75 112 GLU A CA 1
ATOM 890 C C . GLU A 1 112 ? 8.795 -2.298 -6.195 1.00 88.75 112 GLU A C 1
ATOM 892 O O . GLU A 1 112 ? 8.672 -1.371 -7.022 1.00 88.75 112 GLU A O 1
#

pLDDT: mean 76.56, std 21.02, range [31.12, 95.0]

Radius of gyration: 15.24 Å; Cα contacts (8 Å, |Δi|>4): 89; chains: 1; bounding box: 40×28×39 Å

Organism: NCBI:txid158383

Foldseek 3Di:
DDPDDPPDDPPDDDDDCVVVPVVVVVPPDPPDAAEDDDPDALLCVLVVCVVRPPRHHYDQDCNQQVDPVHRVLSVVLNVLSNVLVVVCVVVVHDCVVCVVVSSVVSCVPRVD

Secondary structure (DSSP, 8-state):
---SSSSSSSS--SSSGGGS-TTGGG---TT---EE-SS--GGGHHHHHHHHTTS-EE--SHHHHT-TT-HHHHHHHHHHHHHHHHHHHHTT--HHHHHHHHHHHHTTT---

Solvent-accessible surface area (backbone atoms only — not comparable to full-atom values): 7171 Å² total; per-residue (Å²): 142,87,84,82,90,84,84,80,86,86,83,78,78,98,68,89,57,78,79,62,48,69,68,65,71,68,63,74,53,90,94,63,71,52,72,52,61,78,94,40,43,75,85,47,50,56,63,47,41,72,72,52,57,83,67,57,42,81,48,60,57,66,50,21,72,70,32,94,80,34,50,69,39,28,54,49,38,46,48,52,50,50,53,52,50,52,50,41,49,75,73,68,50,62,51,91,82,40,42,71,55,56,50,55,59,48,52,75,78,46,90,87

Sequence (112 aa):
MEYGRERKQELLRPNLFDVVDRECLRFQYHGVLPVALGGIYVWHMLALIEIFEDDFVLQFGGGTLGHPSGNVPCVMANRI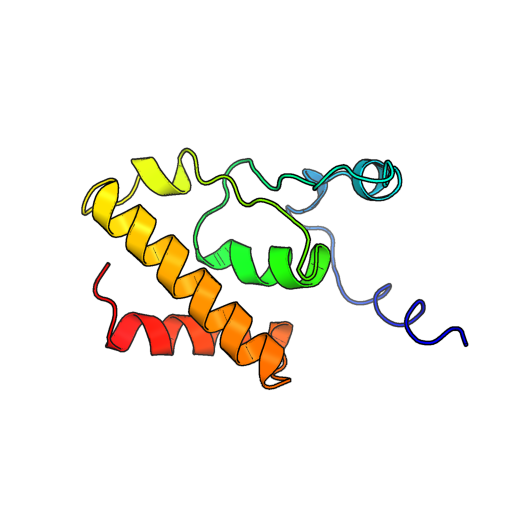ALETYVKDHNEGHDLASKGNVIIREASKWSPE

InterPro domains:
  IPR000685 Ribulose bisphosphate carboxylase, large subunit, C-terminal [PF00016] (30-97)
  IPR033966 RuBisCO [PTHR42704] (29-112)
  IPR036376 Ribulose bisphosphate carboxylase, large subunit, C-terminal domain superfamily [G3DSA:3.20.20.110] (2-112)
  IPR036376 Ribulose bisphosphate carboxylase, large subunit, C-terminal domain superfamily [SSF51649] (27-112)

Mean predicted aligned error: 10.17 Å

Nearest PDB structures (foldseek):
  6kyi-assembly1_B  TM=9.755E-01  e=7.019E-09  Oryza sativa
  6kyi-assembly1_A  TM=9.805E-01  e=8.962E-09  Oryza sativa
  6uew-assembly1_G-2  TM=9.701E-01  e=8.586E-08  Halothiobacillus neapolitanus c2
  7qsy-assembly1_C-2  TM=9.861E-01  e=6.062E-07  synthetic construct
  7qsx-assembly1_C  TM=9.875E-01  e=8.744E-07  synthetic construct